Protein AF-A0A7G8BIA7-F1 (afdb_monomer_lite)

Organism: NCBI:txid2763107

Radius of gyration: 15.4 Å; chains: 1; bounding box: 36×43×37 Å

Secondary structure (DSSP, 8-state):
-GGGT--GGG-----SS-S--SSS--SSS-GGGG-HHHHHHHHHHHHHHHHHH--SEEEEESHHHHHHHHHHHS-TT-GGGS---HHHHHHHS-SEEE--EEETTEEE--EEEEE--GGGHHHHHHHS--EETTEEHHHHHHHHHHHHHHH--

Foldseek 3Di:
DVVLVDDPVLDDDDDLADDDAPDPDPDDDGPCVVPPVRNVVSLVVVVVVCLVSVAQEDEAADLVSQLSCCVQFHDPPDPSVDDDALLCVQVVDDQKDWTWDDDPPDIGTHIYHYDHHPVCLVVSCVPGWHDDPNDIRPVRVSVRVNVSVVVSD

Structure (mmCIF, N/CA/C/O backbone):
data_AF-A0A7G8BIA7-F1
#
_entry.id   AF-A0A7G8BIA7-F1
#
loop_
_atom_site.group_PDB
_atom_site.id
_atom_site.type_symbol
_atom_site.label_atom_id
_atom_site.label_alt_id
_atom_site.label_comp_id
_atom_site.label_asym_id
_atom_site.label_entity_id
_atom_site.label_seq_id
_atom_site.pdbx_PDB_ins_code
_atom_site.Cartn_x
_atom_site.Cartn_y
_atom_site.Cartn_z
_atom_site.occupancy
_atom_site.B_iso_or_equiv
_atom_site.auth_seq_id
_atom_site.auth_comp_id
_atom_site.auth_asym_id
_atom_site.auth_atom_id
_atom_site.pdbx_PDB_model_num
ATOM 1 N N . MET A 1 1 ? 3.712 3.266 10.806 1.00 76.69 1 MET A N 1
ATOM 2 C CA . MET A 1 1 ? 3.970 1.937 11.407 1.00 76.69 1 MET A CA 1
ATOM 3 C C . MET A 1 1 ? 4.061 1.991 12.930 1.00 76.69 1 MET A C 1
ATOM 5 O O . MET A 1 1 ? 3.041 1.721 13.541 1.00 76.69 1 MET A O 1
ATOM 9 N N . ARG A 1 2 ? 5.168 2.433 13.563 1.00 81.94 2 ARG A N 1
ATOM 10 C CA . ARG A 1 2 ? 5.296 2.457 15.047 1.00 81.94 2 ARG A CA 1
ATOM 11 C C . ARG A 1 2 ? 4.143 3.154 15.783 1.00 81.94 2 ARG A C 1
ATOM 13 O O . ARG A 1 2 ? 3.566 2.576 16.690 1.00 81.94 2 ARG A O 1
ATOM 20 N N . LYS A 1 3 ? 3.765 4.361 15.348 1.00 84.06 3 LYS A N 1
ATOM 21 C CA . LYS A 1 3 ? 2.636 5.117 15.932 1.00 84.06 3 LYS A CA 1
ATOM 22 C C . LYS A 1 3 ? 1.274 4.416 15.792 1.00 84.06 3 LYS A C 1
ATOM 24 O O . LYS A 1 3 ? 0.372 4.714 16.554 1.00 84.06 3 LYS A O 1
ATOM 29 N N . ALA A 1 4 ? 1.142 3.495 14.837 1.00 81.94 4 ALA A N 1
ATOM 30 C CA . ALA A 1 4 ? -0.058 2.684 14.622 1.00 81.94 4 ALA A CA 1
ATOM 31 C C . ALA A 1 4 ? 0.049 1.286 15.273 1.00 81.94 4 ALA A C 1
ATOM 33 O O . ALA A 1 4 ? -0.796 0.430 15.028 1.00 81.94 4 ALA A O 1
ATOM 34 N N . GLY A 1 5 ? 1.105 1.028 16.058 1.00 83.62 5 GLY A N 1
ATOM 35 C CA . GLY A 1 5 ? 1.329 -0.256 16.729 1.00 83.62 5 GLY A CA 1
ATOM 36 C C . GLY A 1 5 ? 1.811 -1.393 15.820 1.00 83.62 5 GLY A C 1
ATOM 37 O O . GLY A 1 5 ? 1.829 -2.538 16.256 1.00 83.62 5 GLY A O 1
ATOM 38 N N . LEU A 1 6 ? 2.208 -1.110 14.572 1.00 88.00 6 LEU A N 1
ATOM 39 C CA . LEU A 1 6 ? 2.681 -2.148 13.648 1.00 88.00 6 LEU A CA 1
ATOM 40 C C . LEU A 1 6 ? 4.167 -2.477 13.907 1.00 88.00 6 LEU A C 1
ATOM 42 O O . LEU A 1 6 ? 4.991 -1.547 13.917 1.00 88.00 6 LEU A O 1
ATOM 46 N N . PRO A 1 7 ? 4.533 -3.766 14.070 1.00 87.94 7 PRO A N 1
ATOM 47 C CA . PRO A 1 7 ? 5.903 -4.192 14.342 1.00 87.94 7 PRO A CA 1
ATOM 48 C C . PRO A 1 7 ? 6.785 -4.024 13.099 1.00 87.94 7 PRO A C 1
ATOM 50 O O . PRO A 1 7 ? 6.677 -4.763 12.122 1.00 87.94 7 PRO A O 1
ATOM 53 N N . GLY A 1 8 ? 7.681 -3.034 13.130 1.00 85.31 8 GLY A N 1
ATOM 54 C CA . GLY A 1 8 ? 8.522 -2.686 11.977 1.00 85.31 8 GLY A CA 1
ATOM 55 C C . GLY A 1 8 ? 9.468 -3.803 11.521 1.00 85.31 8 GLY A C 1
ATOM 56 O O . GLY A 1 8 ? 9.778 -3.875 10.340 1.00 85.31 8 GLY A O 1
ATOM 57 N N . ASN A 1 9 ? 9.877 -4.697 12.424 1.00 90.62 9 ASN A N 1
ATOM 58 C CA . ASN A 1 9 ? 10.705 -5.871 12.117 1.00 90.62 9 ASN A CA 1
ATOM 59 C C . ASN A 1 9 ? 9.940 -6.999 11.402 1.00 90.62 9 ASN A C 1
ATOM 61 O O . ASN A 1 9 ? 10.560 -7.952 10.949 1.00 90.62 9 ASN A O 1
ATOM 65 N N . ARG A 1 10 ? 8.609 -6.900 11.297 1.00 90.81 10 ARG A N 1
ATOM 66 C CA . ARG A 1 10 ? 7.762 -7.801 10.499 1.00 90.81 10 ARG A CA 1
ATOM 67 C C . ARG A 1 10 ? 7.286 -7.141 9.201 1.00 90.81 10 ARG A C 1
ATOM 69 O O . ARG A 1 10 ? 6.312 -7.588 8.607 1.00 90.81 10 ARG A O 1
ATOM 76 N N . CYS A 1 11 ? 7.924 -6.043 8.798 1.00 93.00 11 CYS A N 1
ATOM 77 C CA . CYS A 1 11 ? 7.582 -5.300 7.593 1.00 93.00 11 CYS A CA 1
ATOM 78 C C . CYS A 1 11 ? 8.726 -5.387 6.580 1.00 93.00 11 CYS A C 1
ATOM 80 O O . CYS A 1 11 ? 9.885 -5.169 6.927 1.00 93.00 11 CYS A O 1
ATOM 82 N N . PHE A 1 12 ? 8.378 -5.614 5.317 1.00 94.69 12 PHE A N 1
ATOM 83 C CA . PHE A 1 12 ? 9.266 -5.403 4.180 1.00 94.69 12 PHE A CA 1
ATOM 84 C C . PHE A 1 12 ? 8.925 -4.061 3.522 1.00 94.69 12 PHE A C 1
ATOM 86 O O . PHE A 1 12 ? 7.753 -3.756 3.299 1.00 94.69 12 PHE A O 1
ATOM 93 N N . PHE A 1 13 ? 9.939 -3.244 3.234 1.00 93.94 13 PHE A N 1
ATOM 94 C CA . PHE A 1 13 ? 9.761 -1.923 2.633 1.00 93.94 13 PHE A CA 1
ATOM 95 C C . PHE A 1 13 ? 10.360 -1.905 1.232 1.00 93.94 13 PHE A C 1
ATOM 97 O O . PHE A 1 13 ? 11.529 -2.232 1.042 1.00 93.94 13 PHE A O 1
ATOM 104 N N . THR A 1 14 ? 9.567 -1.477 0.256 1.00 94.00 14 THR A N 1
ATOM 105 C CA . THR A 1 14 ? 10.019 -1.306 -1.124 1.00 94.00 14 THR A CA 1
ATOM 106 C C . THR A 1 14 ? 9.289 -0.149 -1.804 1.00 94.00 14 THR A C 1
ATOM 108 O O . THR A 1 14 ? 8.414 0.475 -1.203 1.00 94.00 14 THR A O 1
ATOM 111 N N . ASN A 1 15 ? 9.664 0.158 -3.044 1.00 90.62 15 ASN A N 1
ATOM 112 C CA . ASN A 1 15 ? 9.072 1.222 -3.848 1.00 90.62 15 ASN A CA 1
ATOM 113 C C . ASN A 1 15 ? 8.492 0.646 -5.141 1.00 90.62 15 ASN A C 1
ATOM 115 O O . ASN A 1 15 ? 9.059 -0.273 -5.716 1.00 90.62 15 ASN A O 1
ATOM 119 N N . ALA A 1 16 ? 7.404 1.247 -5.630 1.00 87.88 16 ALA A N 1
ATOM 120 C CA . ALA A 1 16 ? 6.790 0.876 -6.908 1.00 87.88 16 ALA A CA 1
ATOM 121 C C . ALA A 1 16 ? 7.724 1.094 -8.113 1.00 87.88 16 ALA A C 1
ATOM 123 O O . ALA A 1 16 ? 7.607 0.406 -9.118 1.00 87.88 16 ALA A O 1
ATOM 124 N N . PHE A 1 17 ? 8.652 2.048 -8.007 1.00 87.06 17 PHE A N 1
ATOM 125 C CA . PHE A 1 17 ? 9.676 2.315 -9.011 1.00 87.06 17 PHE A CA 1
ATOM 126 C C . PHE A 1 17 ? 11.051 2.169 -8.376 1.00 87.06 17 PHE A C 1
ATOM 128 O O . PHE A 1 17 ? 11.334 2.811 -7.362 1.00 87.06 17 PHE A O 1
ATOM 135 N N . LEU A 1 18 ? 11.905 1.354 -8.988 1.00 82.00 18 LEU A N 1
ATOM 136 C CA . LEU A 1 18 ? 13.254 1.094 -8.504 1.00 82.00 18 LEU A CA 1
ATOM 137 C C . LEU A 1 18 ? 14.255 1.711 -9.470 1.00 82.00 18 LEU A C 1
ATOM 139 O O . LEU A 1 18 ? 14.523 1.191 -10.546 1.00 82.00 18 LEU A O 1
ATOM 143 N N . GLY A 1 19 ? 14.761 2.878 -9.088 1.00 74.88 19 GLY A N 1
ATOM 144 C CA . GLY A 1 19 ? 15.729 3.637 -9.865 1.00 74.88 19 GLY A CA 1
ATOM 145 C C . GLY A 1 19 ? 16.080 4.938 -9.157 1.00 74.88 19 GLY A C 1
ATOM 146 O O . GLY A 1 19 ? 15.236 5.549 -8.496 1.00 74.88 19 GLY A O 1
ATOM 147 N N . LEU A 1 20 ? 17.339 5.357 -9.274 1.00 64.56 20 LEU A N 1
ATOM 148 C CA . LEU A 1 20 ? 17.772 6.652 -8.766 1.00 64.56 20 LEU A CA 1
ATOM 149 C C . LEU A 1 20 ? 17.266 7.749 -9.698 1.00 64.56 20 LEU A C 1
ATOM 151 O O . LEU A 1 20 ? 17.340 7.643 -10.922 1.00 64.56 20 LEU A O 1
ATOM 155 N N . ARG A 1 21 ? 16.749 8.828 -9.112 1.00 67.69 21 ARG A N 1
ATOM 156 C CA . ARG A 1 21 ? 16.411 10.021 -9.886 1.00 67.69 21 ARG A CA 1
ATOM 157 C C . ARG A 1 21 ? 17.718 10.676 -10.307 1.00 67.69 21 ARG A C 1
ATOM 159 O O . ARG A 1 21 ? 18.588 10.907 -9.476 1.00 67.69 21 ARG A O 1
ATOM 166 N N . THR A 1 22 ? 17.825 11.020 -11.582 1.00 65.81 22 THR A N 1
ATOM 167 C CA . THR A 1 22 ? 18.936 11.831 -12.102 1.00 65.81 22 THR A CA 1
ATOM 168 C C . THR A 1 22 ? 18.807 13.309 -11.713 1.00 65.81 22 THR A C 1
ATOM 170 O O . THR A 1 22 ? 19.746 14.078 -11.877 1.00 65.81 22 THR A O 1
ATOM 173 N N . ALA A 1 23 ? 17.649 13.715 -11.179 1.00 64.69 23 ALA A N 1
ATOM 174 C CA . ALA A 1 23 ? 17.359 15.075 -10.737 1.00 64.69 23 ALA A CA 1
ATOM 175 C C . ALA A 1 23 ? 17.563 15.262 -9.221 1.00 64.69 23 ALA A C 1
ATOM 177 O O . ALA A 1 23 ? 17.370 14.342 -8.430 1.00 64.69 23 ALA A O 1
ATOM 178 N N . THR A 1 24 ? 17.853 16.499 -8.809 1.00 59.53 24 THR A N 1
ATOM 179 C CA . THR A 1 24 ? 18.132 16.892 -7.413 1.00 59.53 24 THR A CA 1
ATOM 180 C C . THR A 1 24 ? 16.917 16.849 -6.475 1.00 59.53 24 THR A C 1
ATOM 182 O O . THR A 1 24 ? 17.083 16.797 -5.257 1.00 59.53 24 THR A O 1
ATOM 185 N N . LYS A 1 25 ? 15.681 16.854 -7.000 1.00 61.00 25 LYS A N 1
ATOM 186 C CA . LYS A 1 25 ? 14.451 16.738 -6.193 1.00 61.00 25 LYS A CA 1
ATOM 187 C C . LYS A 1 25 ? 14.100 15.272 -5.921 1.00 61.00 25 LYS A C 1
ATOM 189 O O . LYS A 1 25 ? 13.851 14.501 -6.844 1.00 61.00 25 LYS A O 1
ATOM 194 N N . THR A 1 26 ? 13.981 14.914 -4.643 1.00 62.16 26 THR A N 1
ATOM 195 C CA . THR A 1 26 ? 13.676 13.546 -4.182 1.00 62.16 26 THR A CA 1
ATOM 196 C C . THR A 1 26 ? 12.177 13.240 -4.071 1.00 62.16 26 THR A C 1
ATOM 198 O O . THR A 1 26 ? 11.805 12.073 -4.011 1.00 62.16 26 THR A O 1
ATOM 201 N N . THR A 1 27 ? 11.292 14.242 -4.145 1.00 61.94 27 THR A N 1
ATOM 202 C CA . THR A 1 27 ? 9.824 14.095 -4.021 1.00 61.94 27 THR A CA 1
ATOM 203 C C . THR A 1 27 ? 9.072 14.377 -5.336 1.00 61.94 27 THR A C 1
ATOM 205 O O . THR A 1 27 ? 9.618 14.992 -6.253 1.00 61.94 27 THR A O 1
ATOM 208 N N . GLY A 1 28 ? 7.842 13.870 -5.491 1.00 65.06 28 GLY A N 1
ATOM 209 C CA . GLY A 1 28 ? 7.000 14.040 -6.696 1.00 65.06 28 GLY A CA 1
ATOM 210 C C . GLY A 1 28 ? 7.004 12.839 -7.655 1.00 65.06 28 GLY A C 1
ATOM 211 O O . GLY A 1 28 ? 7.675 11.847 -7.384 1.00 65.06 28 GLY A O 1
ATOM 212 N N . VAL A 1 29 ? 6.263 12.935 -8.769 1.00 64.81 29 VAL A N 1
ATOM 213 C CA . VAL A 1 29 ? 6.101 11.850 -9.765 1.00 64.81 29 VAL A CA 1
ATOM 214 C C . VAL A 1 29 ? 7.466 11.360 -10.262 1.00 64.81 29 VAL A C 1
ATOM 216 O O . VAL A 1 29 ? 8.324 12.167 -10.639 1.00 64.81 29 VAL A O 1
ATOM 219 N N . SER A 1 30 ? 7.679 10.041 -10.242 1.00 65.00 30 SER A N 1
ATOM 220 C CA . SER A 1 30 ? 8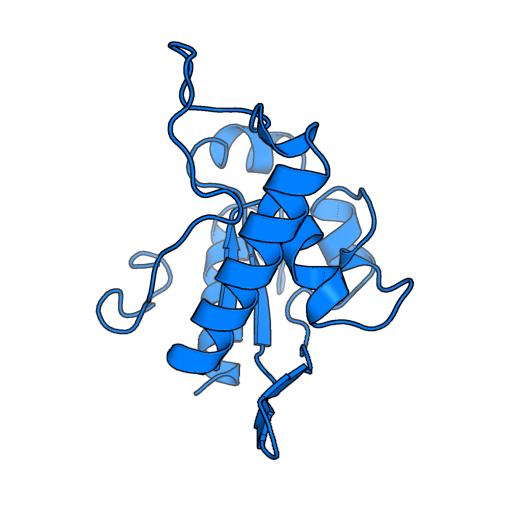.928 9.437 -10.717 1.00 65.00 30 SER A CA 1
ATOM 221 C C . SER A 1 30 ? 9.117 9.713 -12.216 1.00 65.00 30 SER A C 1
ATOM 223 O O . SER A 1 30 ? 8.168 9.515 -12.974 1.00 65.00 30 SER A O 1
ATOM 225 N N . PRO A 1 31 ? 10.314 10.122 -12.688 1.00 65.94 31 PRO A N 1
ATOM 226 C CA . PRO A 1 31 ? 10.589 10.262 -14.121 1.00 65.94 31 PRO A CA 1
ATOM 227 C C . PRO A 1 31 ? 10.289 8.975 -14.900 1.00 65.94 31 PRO A C 1
ATOM 229 O O . PRO A 1 31 ? 9.707 9.027 -15.980 1.00 65.94 31 PRO A O 1
ATOM 232 N N . GLY A 1 32 ? 10.574 7.819 -14.290 1.00 65.19 32 GLY A N 1
ATOM 233 C CA . GLY A 1 32 ? 10.285 6.506 -14.862 1.00 65.19 32 GLY A CA 1
ATOM 234 C C . GLY A 1 32 ? 8.792 6.190 -15.012 1.00 65.19 32 GLY A C 1
ATOM 235 O O . GLY A 1 32 ? 8.441 5.268 -15.733 1.00 65.19 32 GLY A O 1
ATOM 236 N N . ALA A 1 33 ? 7.882 6.965 -14.410 1.00 67.31 33 ALA A N 1
ATOM 237 C CA . ALA A 1 33 ? 6.441 6.770 -14.590 1.00 67.31 33 ALA A CA 1
ATOM 238 C C . ALA A 1 33 ? 5.952 7.092 -16.018 1.00 67.31 33 ALA A C 1
ATOM 240 O O . ALA A 1 33 ? 4.815 6.761 -16.361 1.00 67.31 33 ALA A O 1
ATOM 241 N N . LYS A 1 34 ? 6.782 7.737 -16.850 1.00 73.31 34 LYS A N 1
ATOM 242 C CA . LYS A 1 34 ? 6.473 8.038 -18.257 1.00 73.31 34 LYS A CA 1
ATOM 243 C C . LYS A 1 34 ? 7.003 6.982 -19.232 1.00 73.31 34 LYS A C 1
ATOM 245 O O . LYS A 1 34 ? 6.449 6.848 -20.315 1.00 73.31 34 LYS A O 1
ATOM 250 N N . GLU A 1 35 ? 8.001 6.206 -18.820 1.00 82.00 35 GLU A N 1
ATOM 251 C CA . GLU A 1 35 ? 8.671 5.209 -19.657 1.00 82.00 35 GLU A CA 1
ATOM 252 C C . GLU A 1 35 ? 7.981 3.848 -19.526 1.00 82.00 35 GLU A C 1
ATOM 254 O O . GLU A 1 35 ? 8.061 3.196 -18.483 1.00 82.00 35 GLU A O 1
ATOM 259 N N . LEU A 1 36 ? 7.262 3.417 -20.566 1.00 83.81 36 LEU A N 1
ATOM 260 C CA . LEU A 1 36 ? 6.427 2.209 -20.508 1.00 83.81 36 LEU A CA 1
ATOM 261 C C . LEU A 1 36 ? 7.235 0.948 -20.179 1.00 83.81 36 LEU A C 1
ATOM 263 O O . LEU A 1 36 ? 6.818 0.179 -19.313 1.00 83.81 36 LEU A O 1
ATOM 267 N N . GLU A 1 37 ? 8.402 0.779 -20.801 1.00 86.62 37 GLU A N 1
ATOM 268 C CA . GLU A 1 37 ? 9.291 -0.365 -20.564 1.00 86.62 37 GLU A CA 1
ATOM 269 C C . GLU A 1 37 ? 9.813 -0.387 -19.125 1.00 86.62 37 GLU A C 1
ATOM 271 O O . GLU A 1 37 ? 9.739 -1.408 -18.443 1.00 86.62 37 GLU A O 1
ATOM 276 N N . PHE A 1 38 ? 10.250 0.762 -18.602 1.00 87.19 38 PHE A N 1
ATOM 277 C CA . PHE A 1 38 ? 10.710 0.863 -17.217 1.00 87.19 38 PHE A CA 1
ATOM 278 C C . PHE A 1 38 ? 9.603 0.524 -16.214 1.00 87.19 38 PHE A C 1
ATOM 280 O O . PHE A 1 38 ? 9.839 -0.169 -15.222 1.00 87.19 38 PHE A O 1
ATOM 287 N N . ARG A 1 39 ? 8.371 0.981 -16.471 1.00 86.94 39 ARG A N 1
ATOM 288 C CA . ARG A 1 39 ? 7.216 0.628 -15.636 1.00 86.94 39 ARG A CA 1
ATOM 289 C C . ARG A 1 39 ? 6.923 -0.863 -15.687 1.00 86.94 39 ARG A C 1
ATOM 291 O O . ARG A 1 39 ? 6.585 -1.413 -14.644 1.00 86.94 39 ARG A O 1
ATOM 298 N N . ALA A 1 40 ? 7.005 -1.486 -16.863 1.00 87.38 40 ALA A N 1
ATOM 299 C CA . ALA A 1 40 ? 6.792 -2.920 -17.021 1.00 87.38 40 ALA A CA 1
ATOM 300 C C . ALA A 1 40 ? 7.826 -3.710 -16.208 1.00 87.38 40 ALA A C 1
ATOM 302 O O . ALA A 1 40 ? 7.432 -4.483 -15.339 1.00 87.38 40 ALA A O 1
ATOM 303 N N . MET A 1 41 ? 9.116 -3.384 -16.347 1.00 90.50 41 MET A N 1
ATOM 304 C CA . MET A 1 41 ? 10.187 -3.992 -15.547 1.00 90.50 41 MET A CA 1
ATOM 305 C C . MET A 1 41 ? 9.968 -3.810 -14.038 1.00 90.50 41 MET A C 1
ATOM 307 O O . MET A 1 41 ? 10.116 -4.750 -13.260 1.00 90.50 41 MET A O 1
ATOM 311 N N . CYS A 1 42 ? 9.564 -2.614 -13.595 1.00 92.19 42 CYS A N 1
ATOM 312 C CA . CYS A 1 42 ? 9.262 -2.380 -12.181 1.00 92.19 42 CYS A CA 1
ATOM 313 C C . CYS A 1 42 ? 8.053 -3.197 -11.693 1.00 92.19 42 CYS A C 1
ATOM 315 O O . CYS A 1 42 ? 8.035 -3.618 -10.538 1.00 92.19 42 CYS A O 1
ATOM 317 N N . ARG A 1 43 ? 7.037 -3.422 -12.540 1.00 89.19 43 ARG A N 1
ATOM 318 C CA . ARG A 1 43 ? 5.876 -4.258 -12.186 1.00 89.19 43 ARG A CA 1
ATOM 319 C C . ARG A 1 43 ? 6.273 -5.719 -12.068 1.00 89.19 43 ARG A C 1
ATOM 321 O O . ARG A 1 43 ? 5.872 -6.354 -11.101 1.00 89.19 43 ARG A O 1
ATOM 328 N N . GLU A 1 44 ? 7.057 -6.226 -13.014 1.00 89.75 44 GLU A N 1
ATOM 329 C CA . GLU A 1 44 ? 7.584 -7.593 -12.981 1.00 89.75 44 GLU A CA 1
ATOM 330 C C . GLU A 1 44 ? 8.426 -7.817 -11.726 1.00 89.75 44 GLU A C 1
ATOM 332 O O . GLU A 1 44 ? 8.223 -8.788 -10.999 1.00 89.75 44 GLU A O 1
ATOM 337 N N . PHE A 1 45 ? 9.300 -6.866 -11.396 1.00 92.44 45 PHE A N 1
ATOM 338 C CA . PHE A 1 45 ? 10.099 -6.964 -10.184 1.00 92.44 45 PHE A CA 1
ATOM 339 C C . PHE A 1 45 ? 9.251 -6.882 -8.908 1.00 92.44 45 PHE A C 1
ATOM 341 O O . PHE A 1 45 ? 9.493 -7.634 -7.967 1.00 92.44 45 PHE A O 1
ATOM 348 N N . LEU A 1 46 ? 8.228 -6.022 -8.864 1.00 92.06 46 LEU A N 1
ATOM 349 C CA . LEU A 1 46 ? 7.297 -5.984 -7.735 1.00 92.06 46 LEU A CA 1
ATOM 350 C C . LEU A 1 46 ? 6.520 -7.301 -7.602 1.00 92.06 46 LEU A C 1
ATOM 352 O O . LEU A 1 46 ? 6.352 -7.788 -6.488 1.00 92.06 46 LEU A O 1
ATOM 356 N N . ALA A 1 47 ? 6.079 -7.898 -8.712 1.00 89.06 47 ALA A N 1
ATOM 357 C CA . ALA A 1 47 ? 5.423 -9.203 -8.705 1.00 89.06 47 ALA A CA 1
ATOM 358 C C . ALA A 1 47 ? 6.352 -10.287 -8.138 1.00 89.06 47 ALA A C 1
ATOM 360 O O . ALA A 1 47 ? 5.943 -11.024 -7.243 1.00 89.06 47 ALA A O 1
ATOM 361 N N . TYR A 1 48 ? 7.622 -10.298 -8.551 1.00 90.88 48 TYR A N 1
ATOM 362 C CA . TYR A 1 48 ? 8.640 -11.181 -7.981 1.00 90.88 48 TYR A CA 1
ATOM 363 C C . TYR A 1 48 ? 8.835 -10.953 -6.471 1.00 90.88 48 TYR A C 1
ATOM 365 O O . TYR A 1 48 ? 8.911 -11.900 -5.690 1.00 90.88 48 TYR A O 1
ATOM 373 N N . GLN A 1 49 ? 8.855 -9.698 -6.010 1.00 93.06 49 GLN A N 1
ATOM 374 C CA . GLN A 1 49 ? 8.925 -9.401 -4.576 1.00 93.06 49 GLN A CA 1
ATOM 375 C C . GLN A 1 49 ? 7.708 -9.939 -3.814 1.00 93.06 49 GLN A C 1
ATOM 377 O O . GLN A 1 49 ? 7.871 -10.470 -2.717 1.00 93.06 49 GLN A O 1
ATOM 382 N N . LEU A 1 50 ? 6.497 -9.818 -4.366 1.00 91.44 50 LEU A N 1
ATOM 383 C CA . LEU A 1 50 ? 5.284 -10.370 -3.756 1.00 91.44 50 LEU A CA 1
ATOM 384 C C . LEU A 1 50 ? 5.326 -11.898 -3.699 1.00 91.44 50 LEU A C 1
ATOM 386 O O . LEU A 1 50 ? 4.917 -12.473 -2.692 1.00 91.44 50 LEU A O 1
ATOM 390 N N . GLU A 1 51 ? 5.851 -12.533 -4.745 1.00 90.94 51 GLU A N 1
ATOM 391 C CA . GLU A 1 51 ? 6.055 -13.978 -4.815 1.00 90.94 51 GLU A CA 1
ATOM 392 C C . GLU A 1 51 ? 6.990 -14.488 -3.720 1.00 90.94 51 GLU A C 1
ATOM 394 O O . GLU A 1 51 ? 6.660 -15.436 -3.008 1.00 90.94 51 GLU A O 1
ATOM 399 N N . VAL A 1 52 ? 8.125 -13.817 -3.533 1.00 92.38 52 VAL A N 1
ATOM 400 C CA . VAL A 1 52 ? 9.116 -14.206 -2.525 1.00 92.38 52 VAL A CA 1
ATOM 401 C C . VAL A 1 52 ? 8.633 -13.892 -1.108 1.00 92.38 52 VAL A C 1
ATOM 403 O O . VAL A 1 52 ? 8.822 -14.696 -0.198 1.00 92.38 52 VAL A O 1
ATOM 406 N N . GLN A 1 53 ? 8.028 -12.720 -0.893 1.00 93.50 53 GLN A N 1
ATOM 407 C CA . GLN A 1 53 ? 7.651 -12.259 0.449 1.00 93.50 53 GLN A CA 1
ATOM 408 C C . GLN A 1 53 ? 6.321 -12.838 0.942 1.00 93.50 53 GLN A C 1
ATOM 410 O O . GLN A 1 53 ? 6.097 -12.864 2.151 1.00 93.50 53 GLN A O 1
ATOM 415 N N . LYS A 1 54 ? 5.429 -13.252 0.030 1.00 93.44 54 LYS A N 1
ATOM 416 C CA . LYS A 1 54 ? 4.079 -13.765 0.324 1.00 93.44 54 LYS A CA 1
ATOM 417 C C . LYS A 1 54 ? 3.339 -12.942 1.400 1.00 93.44 54 LYS A C 1
ATOM 419 O O . LYS A 1 54 ? 2.910 -13.494 2.416 1.00 93.44 54 LYS A O 1
ATOM 424 N N . PRO A 1 55 ? 3.202 -11.610 1.236 1.00 94.44 55 PRO A N 1
ATOM 425 C CA . PRO A 1 55 ? 2.668 -10.757 2.293 1.00 94.44 55 PRO A CA 1
ATOM 426 C C . PRO A 1 55 ? 1.185 -11.042 2.559 1.00 94.44 55 PRO A C 1
ATOM 428 O O . PRO A 1 55 ? 0.407 -11.227 1.628 1.00 94.44 55 PRO A O 1
ATOM 431 N N . THR A 1 56 ? 0.763 -10.986 3.825 1.00 95.50 56 THR A N 1
ATOM 432 C CA . THR A 1 56 ? -0.668 -11.008 4.193 1.00 95.50 56 THR A CA 1
ATOM 433 C C . THR A 1 56 ? -1.303 -9.615 4.166 1.00 95.50 56 THR A C 1
ATOM 435 O O . THR A 1 56 ? -2.521 -9.491 4.032 1.00 95.50 56 THR A O 1
ATOM 438 N N . LEU A 1 57 ? -0.483 -8.560 4.250 1.00 96.38 57 LEU A N 1
ATOM 439 C CA . LEU A 1 57 ? -0.891 -7.158 4.205 1.00 96.38 57 LEU A CA 1
ATOM 440 C C . LEU A 1 57 ? 0.060 -6.338 3.329 1.00 96.38 57 LEU A C 1
ATOM 442 O O . LEU A 1 57 ? 1.275 -6.356 3.523 1.00 96.38 57 LEU A O 1
ATOM 446 N N . ILE A 1 58 ? -0.510 -5.543 2.429 1.00 96.69 58 ILE A N 1
ATOM 447 C CA . ILE A 1 58 ? 0.190 -4.585 1.578 1.00 96.69 58 ILE A CA 1
ATOM 448 C C . ILE A 1 58 ? -0.264 -3.173 1.950 1.00 96.69 58 ILE A C 1
ATOM 450 O O . ILE A 1 58 ? -1.444 -2.830 1.859 1.00 96.69 58 ILE A O 1
ATOM 454 N N . VAL A 1 59 ? 0.692 -2.326 2.333 1.00 96.19 59 VAL A N 1
ATOM 455 C CA . VAL A 1 59 ? 0.440 -0.921 2.679 1.00 96.19 59 VAL A CA 1
ATOM 456 C C . VAL A 1 59 ? 0.971 -0.012 1.575 1.00 96.19 59 VAL A C 1
ATOM 458 O O . VAL A 1 59 ? 2.179 0.136 1.402 1.00 96.19 59 VAL A O 1
ATOM 461 N N . CYS A 1 60 ? 0.067 0.635 0.845 1.00 95.81 60 CYS A N 1
ATOM 462 C CA . CYS A 1 60 ? 0.401 1.613 -0.185 1.00 95.81 60 CYS A CA 1
ATOM 463 C C . CYS A 1 60 ? 0.588 3.003 0.436 1.00 95.81 60 CYS A C 1
ATOM 465 O O . CYS A 1 60 ? -0.328 3.552 1.051 1.00 95.81 60 CYS A O 1
ATOM 467 N N . LEU A 1 61 ? 1.769 3.595 0.251 1.00 94.00 61 LEU A N 1
ATOM 468 C CA . LEU A 1 61 ? 2.069 4.954 0.702 1.00 94.00 61 LEU A CA 1
ATOM 469 C C . LEU A 1 61 ? 1.741 5.959 -0.414 1.00 94.00 61 LEU A C 1
ATOM 471 O O . LEU A 1 61 ? 2.589 6.307 -1.231 1.00 94.00 61 LEU A O 1
ATOM 475 N N . GLY A 1 62 ? 0.501 6.435 -0.447 1.00 92.25 62 GLY A N 1
ATOM 476 C CA . GLY A 1 62 ? -0.012 7.393 -1.424 1.00 92.25 62 GLY A CA 1
ATOM 477 C C . GLY A 1 62 ? -0.690 6.754 -2.640 1.00 92.25 62 GLY A C 1
ATOM 478 O O . GLY A 1 62 ? -0.730 5.535 -2.811 1.00 92.25 62 GLY A O 1
ATOM 479 N N . HIS A 1 63 ? -1.221 7.610 -3.518 1.00 90.88 63 HIS A N 1
ATOM 480 C CA . HIS A 1 63 ? -1.976 7.180 -4.699 1.00 90.88 63 HIS A CA 1
ATOM 481 C C . HIS A 1 63 ? -1.128 6.451 -5.743 1.00 90.88 63 HIS A C 1
ATOM 483 O O . HIS A 1 63 ? -1.648 5.570 -6.420 1.00 90.88 63 HIS A O 1
ATOM 489 N N . GLU A 1 64 ? 0.144 6.820 -5.894 1.00 90.12 64 GLU A N 1
ATOM 490 C CA . GLU A 1 64 ? 1.052 6.263 -6.905 1.00 9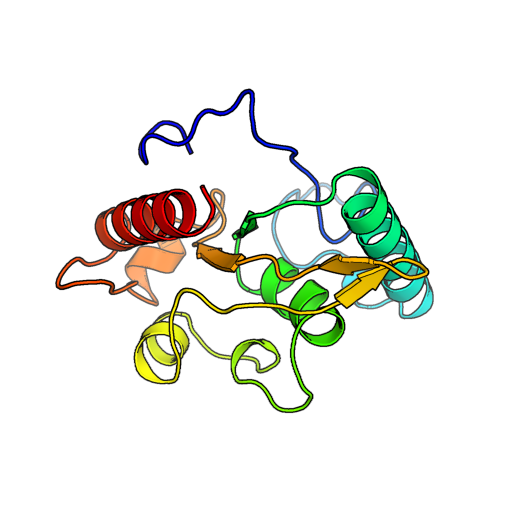0.12 64 GLU A CA 1
ATOM 491 C C . GLU A 1 64 ? 1.274 4.750 -6.703 1.00 90.12 64 GLU A C 1
ATOM 493 O O . GLU A 1 64 ? 0.847 3.990 -7.574 1.00 90.12 64 GLU A O 1
ATOM 498 N N . PRO A 1 65 ? 1.801 4.264 -5.554 1.00 92.62 65 PRO A N 1
ATOM 499 C CA . PRO A 1 65 ? 1.919 2.825 -5.305 1.00 92.62 65 PRO A CA 1
ATOM 500 C C . PRO A 1 65 ? 0.581 2.085 -5.371 1.00 92.62 65 PRO A C 1
ATOM 502 O O . PRO A 1 65 ? 0.514 0.999 -5.938 1.00 92.62 65 PRO A O 1
ATOM 505 N N . ARG A 1 66 ? -0.499 2.697 -4.860 1.00 94.12 66 ARG A N 1
ATOM 506 C CA . ARG A 1 66 ? -1.854 2.130 -4.921 1.00 94.12 66 ARG A CA 1
ATOM 507 C C . ARG A 1 66 ? -2.279 1.859 -6.366 1.00 94.12 66 ARG A C 1
ATOM 509 O O . ARG A 1 66 ? -2.666 0.742 -6.684 1.00 94.12 66 ARG A O 1
ATOM 516 N N . LYS A 1 67 ? -2.183 2.865 -7.244 1.00 91.81 67 LYS A N 1
ATOM 517 C CA . LYS A 1 67 ? -2.536 2.747 -8.671 1.00 91.81 67 LYS A CA 1
ATOM 518 C C . LYS A 1 67 ? -1.599 1.799 -9.419 1.00 91.81 67 LYS A C 1
ATOM 520 O O . LYS A 1 67 ? -2.005 1.193 -10.405 1.00 91.81 67 LYS A O 1
ATOM 525 N N . PHE A 1 68 ? -0.351 1.690 -8.971 1.00 91.50 68 PHE A N 1
ATOM 526 C CA . PHE A 1 68 ? 0.639 0.822 -9.590 1.00 91.50 68 PHE A CA 1
ATOM 527 C C . PHE A 1 68 ? 0.331 -0.661 -9.366 1.00 91.50 68 PHE A C 1
ATOM 529 O O . PHE A 1 68 ? 0.345 -1.430 -10.325 1.00 91.50 68 PHE A O 1
ATOM 536 N N . ILE A 1 69 ? 0.013 -1.040 -8.124 1.00 92.06 69 ILE A N 1
ATOM 537 C CA . ILE A 1 69 ? -0.182 -2.441 -7.730 1.00 92.06 69 ILE A CA 1
ATOM 538 C C . ILE A 1 69 ? -1.633 -2.924 -7.875 1.00 92.06 69 ILE A C 1
ATOM 540 O O . ILE A 1 69 ? -1.863 -4.107 -8.102 1.00 92.06 69 ILE A O 1
ATOM 544 N N . ALA A 1 70 ? -2.624 -2.028 -7.780 1.00 93.06 70 ALA A N 1
ATOM 545 C CA . ALA A 1 70 ? -4.040 -2.399 -7.850 1.00 93.06 70 ALA A CA 1
ATOM 546 C C . ALA A 1 70 ? -4.414 -3.221 -9.102 1.00 93.06 70 ALA A C 1
ATOM 548 O O . ALA A 1 70 ? -5.093 -4.224 -8.925 1.00 93.06 70 ALA A O 1
ATOM 549 N N . PRO A 1 71 ? -3.958 -2.895 -10.330 1.00 90.12 71 PRO A N 1
ATOM 550 C CA . PRO A 1 71 ? -4.285 -3.689 -11.520 1.00 90.12 71 PRO A CA 1
ATOM 551 C C . PRO A 1 71 ? -3.738 -5.122 -11.502 1.00 90.12 71 PRO A C 1
ATOM 553 O O . PRO A 1 71 ? -4.215 -5.957 -12.257 1.00 90.12 71 PRO A O 1
ATOM 556 N N . THR A 1 72 ? -2.724 -5.401 -10.680 1.00 88.50 72 THR A N 1
ATOM 557 C CA . THR A 1 72 ? -2.149 -6.745 -10.530 1.00 88.50 72 THR A CA 1
ATOM 558 C C . THR A 1 72 ? -2.949 -7.596 -9.547 1.00 88.50 72 THR A C 1
ATOM 560 O O . THR A 1 72 ? -2.930 -8.816 -9.646 1.00 88.50 72 THR A O 1
ATOM 563 N N . LEU A 1 73 ? -3.623 -6.963 -8.583 1.00 92.25 73 LEU A N 1
ATOM 564 C CA . LEU A 1 73 ? -4.230 -7.644 -7.436 1.00 92.25 73 LEU A CA 1
ATOM 565 C C . LEU A 1 73 ? -5.756 -7.550 -7.395 1.00 92.25 73 LEU A C 1
ATOM 567 O O . LEU A 1 73 ? -6.381 -8.214 -6.575 1.00 92.25 73 LEU A O 1
ATOM 571 N N . LEU A 1 74 ? -6.362 -6.682 -8.201 1.00 93.06 74 LEU A N 1
ATOM 572 C CA . LEU A 1 74 ? -7.789 -6.381 -8.168 1.00 93.06 74 LEU A CA 1
ATOM 573 C C . LEU A 1 74 ? -8.380 -6.499 -9.568 1.00 93.06 74 LEU A C 1
ATOM 575 O O . LEU A 1 74 ? -7.704 -6.257 -10.566 1.00 93.06 74 LEU A O 1
ATOM 579 N N . ASN A 1 75 ? -9.675 -6.809 -9.617 1.00 89.31 75 ASN A N 1
ATOM 580 C CA . ASN A 1 75 ? -10.420 -6.896 -10.866 1.00 89.31 75 ASN A CA 1
ATOM 581 C C . ASN A 1 75 ? -10.370 -5.579 -11.651 1.00 89.31 75 ASN A C 1
ATOM 583 O O . ASN A 1 75 ? -10.308 -4.477 -11.087 1.00 89.31 75 ASN A O 1
ATOM 587 N N . GLU A 1 76 ? -10.468 -5.701 -12.972 1.00 88.00 76 GLU A N 1
ATOM 588 C CA . GLU A 1 76 ? -10.571 -4.555 -13.863 1.00 88.00 76 GLU A CA 1
ATOM 589 C C . GLU A 1 76 ? -11.744 -3.639 -13.460 1.00 88.00 76 GLU A C 1
ATOM 591 O O . GLU A 1 76 ? -12.794 -4.083 -12.996 1.00 88.00 76 GLU A O 1
ATOM 596 N N . GLY A 1 77 ? -11.546 -2.323 -13.575 1.00 86.69 77 GLY A N 1
ATOM 597 C CA . GLY A 1 77 ? -12.564 -1.324 -13.229 1.00 86.69 77 GLY A CA 1
ATOM 598 C C . GLY A 1 77 ? -12.745 -1.040 -11.730 1.00 86.69 77 GLY A C 1
ATOM 599 O O . GLY A 1 77 ? -13.503 -0.119 -11.389 1.00 86.69 77 GLY A O 1
ATOM 600 N N . HIS A 1 78 ? -12.035 -1.752 -10.843 1.00 93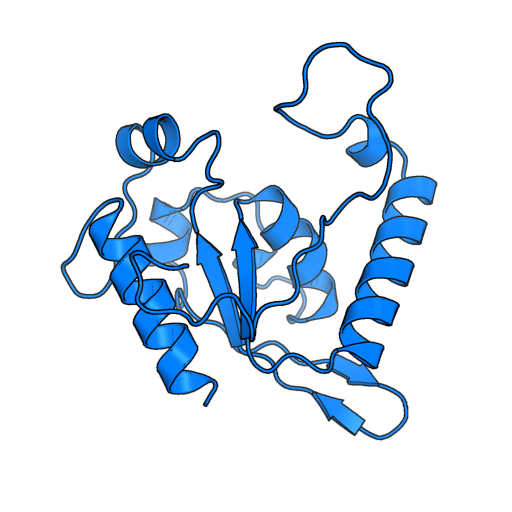.25 78 HIS A N 1
ATOM 601 C CA . HIS A 1 78 ? -12.088 -1.516 -9.399 1.00 93.25 78 HIS A CA 1
ATOM 602 C C . HIS A 1 78 ? -11.733 -0.063 -9.036 1.00 93.25 78 HIS A C 1
ATOM 604 O O . HIS A 1 78 ? -10.838 0.547 -9.613 1.00 93.25 78 HIS A O 1
ATOM 610 N N . VAL A 1 79 ? -12.397 0.507 -8.027 1.00 92.62 79 VAL A N 1
ATOM 611 C CA . VAL A 1 79 ? -12.261 1.926 -7.629 1.00 92.62 79 VAL A CA 1
ATOM 612 C C . VAL A 1 79 ? -10.802 2.329 -7.334 1.00 92.62 79 VAL A C 1
ATOM 614 O O . VAL A 1 79 ? -10.387 3.459 -7.590 1.00 92.62 79 VAL A O 1
ATOM 617 N N . TRP A 1 80 ? -9.986 1.384 -6.864 1.00 93.44 80 TRP A N 1
ATOM 618 C CA . TRP A 1 80 ? -8.569 1.599 -6.552 1.00 93.44 80 TRP A CA 1
ATOM 619 C C . TRP A 1 80 ? -7.659 1.827 -7.765 1.00 93.44 80 TRP A C 1
ATOM 621 O O . TRP A 1 80 ? -6.582 2.404 -7.604 1.00 93.44 80 TRP A O 1
ATOM 631 N N . THR A 1 81 ? -8.078 1.417 -8.964 1.00 90.62 81 THR A N 1
ATOM 632 C CA . THR A 1 81 ? -7.320 1.655 -10.203 1.00 90.62 81 THR A CA 1
ATOM 633 C C . THR A 1 81 ? -7.561 3.059 -10.766 1.00 90.62 81 THR A C 1
ATOM 635 O O . THR A 1 81 ? -6.780 3.540 -11.585 1.00 90.62 81 THR A O 1
ATOM 638 N N . ARG A 1 82 ? -8.609 3.748 -10.296 1.00 91.50 82 ARG A N 1
ATOM 639 C CA . ARG A 1 82 ? -9.033 5.069 -10.778 1.00 91.50 82 ARG A CA 1
ATOM 640 C C . ARG A 1 82 ? -8.235 6.197 -10.135 1.00 91.50 82 ARG A C 1
ATOM 642 O O . ARG A 1 82 ? -7.743 6.077 -9.008 1.00 91.50 82 ARG A O 1
ATOM 649 N N . ASP A 1 83 ? -8.159 7.327 -10.827 1.00 90.81 83 ASP A N 1
ATOM 650 C CA . ASP A 1 83 ? -7.587 8.552 -10.275 1.00 90.81 83 ASP A CA 1
ATOM 651 C C . ASP A 1 83 ? -8.631 9.290 -9.429 1.00 90.81 83 ASP A C 1
ATOM 653 O O . ASP A 1 83 ? -9.490 10.000 -9.943 1.00 90.81 83 ASP A O 1
ATOM 657 N N . ILE A 1 84 ? -8.609 9.038 -8.120 1.00 91.31 84 ILE A N 1
ATOM 658 C CA . ILE A 1 84 ? -9.572 9.579 -7.155 1.00 91.31 84 ILE A CA 1
ATOM 659 C C . ILE A 1 84 ? -8.855 10.034 -5.885 1.00 91.31 84 ILE A C 1
ATOM 661 O O . ILE A 1 84 ? -7.853 9.436 -5.482 1.00 91.31 84 ILE A O 1
ATOM 665 N N . SER A 1 85 ? -9.390 11.075 -5.245 1.00 91.06 85 SER A N 1
ATOM 666 C CA . SER A 1 85 ? -8.900 11.575 -3.958 1.00 91.06 85 SER A CA 1
ATOM 667 C C . SER A 1 85 ? -9.119 10.556 -2.841 1.00 91.06 85 SER A C 1
ATOM 669 O O . SER A 1 85 ? -9.970 9.670 -2.949 1.00 91.06 85 SER A O 1
ATOM 671 N N . PHE A 1 86 ? -8.387 10.692 -1.735 1.00 92.31 86 PHE A N 1
ATOM 672 C CA . PHE A 1 86 ? -8.615 9.842 -0.569 1.00 92.31 86 PHE A CA 1
ATOM 673 C C . PHE A 1 86 ? -10.027 9.992 -0.001 1.00 92.31 86 PHE A C 1
ATOM 675 O O . PHE A 1 86 ? -10.639 8.998 0.357 1.00 92.31 86 PHE A O 1
ATOM 682 N N . THR A 1 87 ? -10.571 11.207 0.026 1.00 91.38 87 THR A N 1
ATOM 683 C CA . THR A 1 87 ? -11.938 11.442 0.509 1.00 91.38 87 THR A CA 1
ATOM 684 C C . THR A 1 87 ? -12.968 10.683 -0.329 1.00 91.38 87 THR A C 1
ATOM 686 O O . THR A 1 87 ? -13.898 10.099 0.218 1.00 91.38 87 THR A O 1
ATOM 689 N N . ASN A 1 88 ? -12.795 10.642 -1.654 1.00 92.12 88 ASN A N 1
ATOM 690 C CA . ASN A 1 88 ? -13.668 9.839 -2.510 1.00 92.12 88 ASN A CA 1
ATOM 691 C C . ASN A 1 88 ? -13.395 8.344 -2.348 1.00 92.12 88 ASN A C 1
ATOM 693 O O . ASN A 1 88 ? -14.339 7.566 -2.345 1.00 92.12 88 ASN A O 1
ATOM 697 N N . LEU A 1 89 ? -12.140 7.936 -2.159 1.00 92.19 89 LEU A N 1
ATOM 698 C CA . LEU A 1 89 ? -11.799 6.542 -1.882 1.00 92.19 89 LEU A CA 1
ATOM 699 C C . LEU A 1 89 ? -12.500 6.028 -0.619 1.00 92.19 89 LEU A C 1
ATOM 701 O O . LEU A 1 89 ? -13.177 5.009 -0.682 1.00 92.19 89 LEU A O 1
ATOM 705 N N . ASP A 1 90 ? -12.389 6.775 0.481 1.00 92.50 90 ASP A N 1
ATOM 706 C CA . ASP A 1 90 ? -12.971 6.433 1.781 1.00 92.50 90 ASP A CA 1
ATOM 707 C C . ASP A 1 90 ? -14.523 6.406 1.725 1.00 92.50 90 ASP A C 1
ATOM 709 O O . ASP A 1 90 ? -15.155 5.750 2.548 1.00 92.50 90 ASP A O 1
ATOM 713 N N . ARG A 1 91 ? -15.157 7.095 0.755 1.00 91.12 91 ARG A N 1
ATOM 714 C CA . ARG A 1 91 ? -16.623 7.099 0.542 1.00 91.12 91 ARG A CA 1
ATOM 715 C C . ARG A 1 91 ? -17.127 6.049 -0.446 1.00 91.12 91 ARG A C 1
ATOM 717 O O . ARG A 1 91 ? -18.274 5.628 -0.337 1.00 91.12 91 ARG A O 1
ATOM 724 N N . MET A 1 92 ? -16.341 5.724 -1.470 1.00 91.06 92 MET A N 1
ATOM 725 C CA . MET A 1 92 ? -16.801 4.947 -2.628 1.00 91.06 92 MET A CA 1
ATOM 726 C C . MET A 1 92 ? -16.508 3.451 -2.521 1.00 91.06 92 MET A C 1
ATOM 728 O O . MET A 1 92 ? -17.062 2.677 -3.299 1.00 91.06 92 MET A O 1
ATOM 732 N N . CYS A 1 93 ? -15.613 3.037 -1.628 1.00 89.38 93 CYS A N 1
ATOM 733 C CA . CYS A 1 93 ? -15.267 1.633 -1.446 1.00 89.38 93 CYS A CA 1
ATOM 734 C C . CYS A 1 93 ? -14.745 1.362 -0.038 1.00 89.38 93 CYS A C 1
ATOM 736 O O . CYS A 1 93 ? -14.400 2.289 0.695 1.00 89.38 93 CYS A O 1
ATOM 738 N N . ASP A 1 94 ? -14.599 0.081 0.292 1.00 91.88 94 ASP A N 1
ATOM 739 C CA . ASP A 1 94 ? -13.916 -0.314 1.513 1.00 91.88 94 ASP A CA 1
ATOM 740 C C . ASP A 1 94 ? -12.463 0.204 1.520 1.00 91.88 94 ASP A C 1
ATOM 742 O O . ASP A 1 94 ? -11.738 0.082 0.523 1.00 91.88 94 ASP A O 1
ATOM 746 N N . PRO A 1 95 ? -12.000 0.789 2.638 1.00 92.56 95 PRO A N 1
ATOM 747 C CA . PRO A 1 95 ? -10.644 1.321 2.751 1.00 92.56 95 PRO A CA 1
ATOM 748 C C . PRO A 1 95 ? -9.595 0.215 2.973 1.00 92.56 95 PRO A C 1
ATOM 750 O O . PRO A 1 95 ? -8.392 0.475 2.878 1.00 92.56 95 PRO A O 1
ATOM 753 N N . ILE A 1 96 ? -10.053 -1.013 3.249 1.00 95.94 96 ILE A N 1
ATOM 754 C CA . ILE A 1 96 ? -9.262 -2.243 3.313 1.00 95.94 96 ILE A CA 1
ATOM 755 C C . ILE A 1 96 ? -9.859 -3.202 2.287 1.00 95.94 96 ILE A C 1
ATOM 757 O O . ILE A 1 96 ? -10.983 -3.663 2.459 1.00 95.94 96 ILE A O 1
ATOM 761 N N . VAL A 1 97 ? -9.114 -3.508 1.229 1.00 95.69 97 VAL A N 1
ATOM 762 C CA . VAL A 1 97 ? -9.591 -4.383 0.148 1.00 95.69 97 VAL A CA 1
ATOM 763 C C . VAL A 1 97 ? -8.775 -5.657 0.088 1.00 95.69 97 VAL A C 1
ATOM 765 O O . VAL A 1 97 ? -7.572 -5.646 0.340 1.00 95.69 97 VAL A O 1
ATOM 768 N N . ARG A 1 98 ? -9.423 -6.772 -0.240 1.00 95.94 98 ARG A N 1
ATOM 769 C CA . ARG A 1 98 ? -8.734 -8.044 -0.447 1.00 95.94 98 ARG A CA 1
ATOM 770 C C . ARG A 1 98 ? -8.290 -8.136 -1.901 1.00 95.94 98 ARG A C 1
ATOM 772 O O . ARG A 1 98 ? -9.126 -8.136 -2.799 1.00 95.94 98 ARG A O 1
ATOM 779 N N . GLY A 1 99 ? -6.979 -8.190 -2.107 1.00 93.88 99 GLY A N 1
ATOM 780 C CA . GLY A 1 99 ? -6.390 -8.534 -3.392 1.00 93.88 99 GLY A CA 1
ATOM 781 C C . GLY A 1 99 ? -6.394 -10.042 -3.610 1.00 93.88 99 GLY A C 1
ATOM 782 O O . GLY A 1 99 ? -6.548 -10.812 -2.660 1.00 93.88 99 GLY A O 1
ATOM 783 N N . ALA A 1 100 ? -6.195 -10.455 -4.853 1.00 92.81 100 ALA A N 1
ATOM 784 C CA . ALA A 1 100 ? -5.993 -11.840 -5.242 1.00 92.81 100 ALA A CA 1
ATOM 785 C C . ALA A 1 100 ? -4.931 -11.910 -6.340 1.00 92.81 100 ALA A C 1
ATOM 787 O O . ALA A 1 100 ? -4.969 -11.133 -7.292 1.00 92.81 100 ALA A O 1
ATOM 788 N N . PHE A 1 101 ? -3.983 -12.832 -6.198 1.00 88.88 101 PHE A N 1
ATOM 789 C CA . PHE A 1 101 ? -3.025 -13.167 -7.248 1.00 88.88 101 PHE A CA 1
ATOM 790 C C . PHE A 1 101 ? -2.521 -14.598 -7.077 1.00 88.88 101 PHE A C 1
ATOM 792 O O . PHE A 1 101 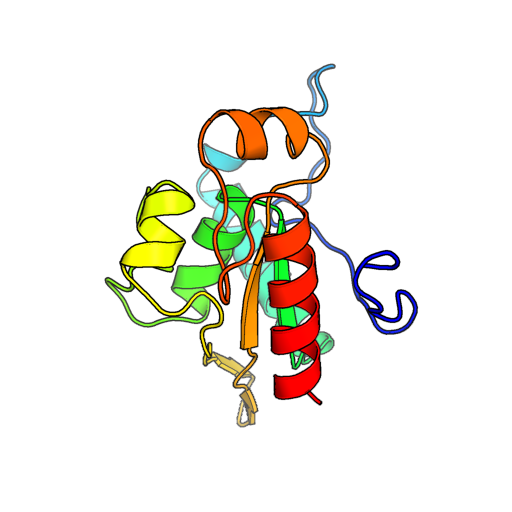? -2.562 -15.149 -5.976 1.00 88.88 101 PHE A O 1
ATOM 799 N N . SER A 1 102 ? -2.047 -15.190 -8.168 1.00 85.62 102 SER A N 1
ATOM 800 C CA . SER A 1 102 ? -1.531 -16.558 -8.180 1.00 85.62 102 SER A CA 1
ATOM 801 C C . SER A 1 102 ? -0.023 -16.553 -8.399 1.00 85.62 102 SER A C 1
ATOM 803 O O . SER A 1 102 ? 0.490 -15.804 -9.230 1.00 85.62 102 SER A O 1
ATOM 805 N N . ILE A 1 103 ? 0.674 -17.408 -7.658 1.00 78.12 103 ILE A N 1
ATOM 806 C CA . ILE A 1 103 ? 2.106 -17.672 -7.789 1.00 78.12 103 ILE A CA 1
ATOM 807 C C . ILE A 1 103 ? 2.254 -19.171 -8.040 1.00 78.12 103 ILE A C 1
ATOM 809 O O . ILE A 1 103 ? 2.062 -19.985 -7.134 1.00 78.12 103 ILE A O 1
ATOM 813 N N . GLY A 1 104 ? 2.563 -19.560 -9.277 1.00 79.69 104 GLY A N 1
ATOM 814 C CA . GLY A 1 104 ? 2.563 -20.971 -9.659 1.00 79.69 104 GLY A CA 1
ATOM 815 C C . GLY A 1 104 ? 1.194 -21.616 -9.401 1.00 79.69 104 GLY A C 1
ATOM 816 O O . GLY A 1 104 ? 0.215 -21.258 -10.047 1.00 79.69 104 GLY A O 1
ATOM 817 N N . GLN A 1 105 ? 1.132 -22.564 -8.460 1.00 80.25 105 GLN A N 1
ATOM 818 C CA . GLN A 1 105 ? -0.105 -23.250 -8.043 1.00 80.25 105 GLN A CA 1
ATOM 819 C C . GLN A 1 105 ? -0.726 -22.669 -6.759 1.00 80.25 105 GLN A C 1
ATOM 821 O O . GLN A 1 105 ? -1.795 -23.105 -6.335 1.00 80.25 105 GLN A O 1
ATOM 826 N N . GLU A 1 106 ? -0.065 -21.710 -6.111 1.00 84.62 106 GLU A N 1
ATOM 827 C CA . GLU A 1 106 ? -0.549 -21.105 -4.874 1.00 84.62 106 GLU A CA 1
ATOM 828 C C . GLU A 1 106 ? -1.379 -19.853 -5.169 1.00 84.62 106 GLU A C 1
ATOM 830 O O . GLU A 1 106 ? -0.971 -18.982 -5.938 1.00 84.62 106 GLU A O 1
ATOM 835 N N . ASN A 1 107 ? -2.534 -19.738 -4.512 1.00 90.50 107 ASN A N 1
ATOM 836 C CA . ASN A 1 107 ? -3.362 -18.537 -4.550 1.00 90.50 107 ASN A CA 1
ATOM 837 C C . ASN A 1 107 ? -3.137 -17.718 -3.284 1.00 90.50 107 ASN A C 1
ATOM 839 O O . ASN A 1 107 ? -3.331 -18.204 -2.170 1.00 90.50 107 ASN A O 1
ATOM 843 N N . MET A 1 108 ? -2.776 -16.455 -3.469 1.00 91.50 108 MET A N 1
ATOM 844 C CA . MET A 1 108 ? -2.550 -15.498 -2.398 1.00 91.50 108 MET A CA 1
ATOM 845 C C . MET A 1 108 ? -3.668 -14.464 -2.371 1.00 91.50 108 MET A C 1
ATOM 847 O O . MET A 1 108 ? -4.102 -13.964 -3.409 1.00 91.50 108 MET A O 1
ATOM 851 N N . SER A 1 109 ? -4.101 -14.099 -1.164 1.00 94.62 109 SER A N 1
ATOM 852 C CA . SER A 1 109 ? -5.173 -13.121 -0.965 1.00 94.62 109 SER A CA 1
ATOM 853 C C . SER A 1 109 ? -4.802 -12.033 0.054 1.00 94.62 109 SER A C 1
ATOM 855 O O . SER A 1 109 ? -5.403 -11.984 1.140 1.00 94.62 109 SER A O 1
ATOM 857 N N . PRO A 1 110 ? -3.786 -11.195 -0.232 1.00 96.06 110 PRO A N 1
ATOM 858 C CA . PRO A 1 110 ? -3.341 -10.161 0.693 1.00 96.06 110 PRO A CA 1
ATOM 859 C C . PRO A 1 110 ? -4.443 -9.130 0.932 1.00 96.06 110 PRO A C 1
ATOM 861 O O . PRO A 1 110 ? -5.190 -8.763 0.023 1.00 96.06 110 PRO A O 1
ATOM 864 N N . LEU A 1 111 ? -4.504 -8.595 2.146 1.00 97.38 111 LEU A N 1
ATOM 865 C CA . LEU A 1 111 ? -5.220 -7.350 2.385 1.00 97.38 111 LEU A CA 1
ATOM 866 C C . LEU A 1 111 ? -4.396 -6.176 1.868 1.00 97.38 111 LEU A C 1
ATOM 868 O O . LEU A 1 111 ? -3.170 -6.169 1.946 1.00 97.38 111 LEU A O 1
ATOM 872 N N . MET A 1 112 ? -5.073 -5.160 1.361 1.00 96.56 112 MET A N 1
ATOM 873 C CA . MET A 1 112 ? -4.471 -3.942 0.851 1.00 96.56 112 MET A CA 1
ATOM 874 C C . MET A 1 112 ? -5.085 -2.742 1.554 1.00 96.56 112 MET A C 1
ATOM 876 O O . MET A 1 112 ? -6.301 -2.639 1.703 1.00 96.56 112 MET A O 1
ATOM 880 N N . VAL A 1 113 ? -4.231 -1.805 1.949 1.00 96.38 113 VAL A N 1
ATOM 881 C CA . VAL A 1 113 ? -4.620 -0.538 2.569 1.00 96.38 113 VAL A CA 1
ATOM 882 C C . VAL A 1 113 ? -3.783 0.587 1.969 1.00 96.38 113 VAL A C 1
ATOM 884 O O . VAL A 1 113 ? -2.613 0.387 1.642 1.00 96.38 113 VAL A O 1
ATOM 887 N N . THR A 1 114 ? -4.356 1.779 1.819 1.00 95.44 114 THR A N 1
ATOM 888 C CA . THR A 1 114 ? -3.605 2.962 1.384 1.00 95.44 114 THR A CA 1
ATOM 889 C C . THR A 1 114 ? -3.633 4.054 2.448 1.00 95.44 114 THR A C 1
ATOM 891 O O . THR A 1 114 ? -4.672 4.365 3.033 1.00 95.44 114 THR A O 1
ATOM 894 N N . VAL A 1 115 ? -2.474 4.659 2.686 1.00 94.56 115 VAL A N 1
ATOM 895 C CA . VAL A 1 115 ? -2.274 5.801 3.592 1.00 94.56 115 VAL A CA 1
ATOM 896 C C . VAL A 1 115 ? -1.569 6.936 2.869 1.00 94.56 115 VAL A C 1
ATOM 898 O O . VAL A 1 115 ? -1.008 6.730 1.795 1.00 94.56 115 VAL A O 1
ATOM 901 N N . ALA A 1 116 ? -1.610 8.140 3.419 1.00 93.19 116 ALA A N 1
ATOM 902 C CA . ALA A 1 116 ? -0.894 9.284 2.908 1.00 93.19 116 ALA A CA 1
ATOM 903 C C . ALA A 1 116 ? 0.603 8.972 2.897 1.00 93.19 116 ALA A C 1
ATOM 905 O O . ALA A 1 116 ? 1.161 8.365 3.817 1.00 93.19 116 ALA A O 1
ATOM 906 N N . HIS A 1 117 ? 1.279 9.396 1.834 1.00 90.75 117 HIS A N 1
ATOM 907 C CA . HIS A 1 117 ? 2.722 9.236 1.773 1.00 90.75 117 HIS A CA 1
ATOM 908 C C . HIS A 1 117 ? 3.373 10.105 2.868 1.00 90.75 117 HIS A C 1
ATOM 910 O O . HIS A 1 117 ? 3.012 11.280 2.977 1.00 90.75 117 HIS A O 1
ATOM 916 N N . PRO A 1 118 ? 4.359 9.606 3.641 1.00 87.25 118 PRO A N 1
ATOM 917 C CA . PRO A 1 118 ? 4.952 10.352 4.755 1.00 87.25 118 PRO A CA 1
ATOM 918 C C . PRO A 1 118 ? 5.443 11.760 4.386 1.00 87.25 118 PRO A C 1
ATOM 920 O O . PRO A 1 118 ? 5.213 12.704 5.136 1.00 87.25 118 PRO A O 1
ATOM 923 N N . SER A 1 119 ? 6.043 11.927 3.201 1.00 86.19 119 SER A N 1
ATOM 924 C CA . SER A 1 119 ? 6.518 13.232 2.699 1.00 86.19 119 SER A CA 1
ATOM 925 C C . SER A 1 119 ? 5.410 14.238 2.369 1.00 86.19 119 SER A C 1
ATOM 927 O O . SER A 1 119 ? 5.697 15.419 2.220 1.00 86.19 119 SER A O 1
ATOM 929 N N . PHE A 1 120 ? 4.162 13.786 2.233 1.00 84.81 120 PHE A N 1
ATOM 930 C CA . PHE A 1 120 ? 3.006 14.611 1.871 1.00 84.81 120 PHE A CA 1
ATOM 931 C C . PHE A 1 120 ? 1.881 14.516 2.904 1.00 84.81 120 PHE A C 1
ATOM 933 O O . PHE A 1 120 ? 0.775 14.984 2.649 1.00 84.81 120 PHE A O 1
ATOM 940 N N . ALA A 1 121 ? 2.124 13.901 4.064 1.00 83.62 121 ALA A N 1
ATOM 941 C CA . ALA A 1 121 ? 1.078 13.642 5.049 1.00 83.62 121 ALA A CA 1
ATOM 942 C C . ALA A 1 121 ? 0.401 14.941 5.509 1.00 83.62 121 ALA A C 1
ATOM 944 O O . ALA A 1 121 ? -0.821 15.013 5.571 1.00 83.62 121 ALA A O 1
ATOM 945 N N . TRP A 1 122 ? 1.187 15.996 5.749 1.00 82.19 122 TRP A N 1
ATOM 946 C CA . TRP A 1 122 ? 0.661 17.307 6.133 1.00 82.19 122 TRP A CA 1
ATOM 947 C C . TRP A 1 122 ? -0.286 17.894 5.077 1.00 82.19 122 TRP A C 1
ATOM 949 O O . TRP A 1 122 ? -1.426 18.230 5.389 1.00 82.19 122 TRP A O 1
ATOM 959 N N . SER A 1 123 ? 0.156 17.969 3.817 1.00 82.19 123 SER A N 1
ATOM 960 C CA . SER A 1 123 ? -0.660 18.526 2.732 1.00 82.19 123 SER A CA 1
ATOM 961 C C . SER A 1 123 ? -1.877 17.657 2.426 1.00 82.19 123 SER A C 1
ATOM 963 O O . SER A 1 123 ? -2.958 18.182 2.179 1.00 82.19 123 SER A O 1
ATOM 965 N N . THR A 1 124 ? -1.723 16.334 2.499 1.00 83.19 124 THR A N 1
ATOM 966 C CA . THR A 1 124 ? -2.817 15.383 2.272 1.00 83.19 124 THR A CA 1
ATOM 967 C C . THR A 1 124 ? -3.911 15.574 3.312 1.00 83.19 124 THR A C 1
ATOM 969 O O . THR A 1 124 ? -5.067 15.735 2.944 1.00 83.19 124 THR A O 1
ATOM 972 N N . HIS A 1 125 ? -3.565 15.633 4.601 1.00 83.12 125 HIS A N 1
ATOM 973 C CA . HIS A 1 125 ? -4.559 15.816 5.660 1.00 83.12 125 HIS A CA 1
ATOM 974 C C . HIS A 1 125 ? -5.237 17.190 5.623 1.00 83.12 125 HIS A C 1
ATOM 976 O O . HIS A 1 125 ? -6.379 17.297 6.060 1.00 83.12 125 HIS A O 1
ATOM 982 N N . ALA A 1 126 ? -4.569 18.216 5.088 1.00 80.56 126 ALA A N 1
ATOM 983 C CA . ALA A 1 126 ? -5.159 19.538 4.903 1.00 80.56 126 ALA A CA 1
ATOM 984 C C . ALA A 1 126 ? -6.132 19.607 3.708 1.00 80.56 126 ALA A C 1
ATOM 986 O O . ALA A 1 126 ? -7.121 20.330 3.774 1.00 80.56 126 ALA A O 1
ATOM 987 N N . GLN A 1 127 ? -5.857 18.882 2.617 1.00 78.38 127 GLN A N 1
ATOM 988 C CA . GLN A 1 127 ? -6.596 19.004 1.347 1.00 78.38 127 GLN A CA 1
ATOM 989 C C . GLN A 1 127 ? -7.627 17.895 1.113 1.00 78.38 127 GLN A C 1
ATOM 991 O O . GLN A 1 127 ? -8.667 18.129 0.505 1.00 78.38 127 GLN A O 1
ATOM 996 N N . SER A 1 128 ? -7.336 16.676 1.560 1.00 75.94 128 SER A N 1
ATOM 997 C CA . SER A 1 128 ? -8.202 15.508 1.415 1.00 75.94 128 SER A CA 1
ATOM 998 C C . SER A 1 128 ? -8.205 14.756 2.743 1.00 75.94 128 SER A C 1
ATOM 1000 O O . SER A 1 128 ? -7.438 13.803 2.924 1.00 75.94 128 SER A O 1
ATOM 1002 N N . PRO A 1 129 ? -9.019 15.209 3.713 1.00 80.88 129 PRO A N 1
ATOM 1003 C CA . PRO A 1 129 ? -9.040 14.600 5.027 1.00 80.88 129 PRO A CA 1
ATOM 1004 C C . PRO A 1 129 ? -9.478 13.142 4.892 1.00 80.88 129 PRO A C 1
ATOM 1006 O O . PRO A 1 129 ? -10.525 12.837 4.318 1.00 80.88 129 PRO A O 1
ATOM 1009 N N . ARG A 1 130 ? -8.634 12.251 5.415 1.00 91.38 130 ARG A N 1
ATOM 1010 C CA . ARG A 1 130 ? -8.939 10.830 5.583 1.00 91.38 130 ARG A CA 1
ATOM 1011 C C . ARG A 1 130 ? -10.059 10.661 6.589 1.00 91.38 130 ARG A C 1
ATOM 1013 O O . ARG A 1 130 ? -10.092 11.402 7.574 1.00 91.38 130 ARG A O 1
ATOM 1020 N N . SER A 1 131 ? -10.902 9.657 6.395 1.00 93.12 131 SER A N 1
ATOM 1021 C CA . SER A 1 131 ? -11.928 9.277 7.364 1.00 93.12 131 SER A CA 1
ATOM 1022 C C . SER A 1 131 ? -12.020 7.766 7.507 1.00 93.12 131 SER A C 1
ATOM 1024 O O . SER A 1 131 ? -12.071 7.052 6.511 1.00 93.12 131 SER A O 1
ATOM 1026 N N . PHE A 1 132 ? -12.072 7.284 8.746 1.00 95.19 132 PHE A N 1
ATOM 1027 C CA . PHE A 1 132 ? -12.241 5.863 9.042 1.00 95.19 132 PHE A CA 1
ATOM 1028 C C . PHE A 1 132 ? -12.823 5.687 10.447 1.00 95.19 132 PHE A C 1
ATOM 1030 O O . PHE A 1 132 ? -12.286 6.257 11.396 1.00 95.19 132 PHE A O 1
ATOM 1037 N N . GLU A 1 133 ? -13.916 4.927 10.582 1.00 93.62 133 GLU A N 1
ATOM 1038 C CA . GLU A 1 133 ? -14.568 4.614 11.872 1.00 93.62 133 GLU A CA 1
ATOM 1039 C C . GLU A 1 133 ? -14.788 5.844 12.779 1.00 93.62 133 GLU A C 1
ATOM 1041 O O . GLU A 1 133 ? -14.407 5.864 13.950 1.00 93.62 133 GLU A O 1
ATOM 1046 N N . GLY A 1 134 ? -15.337 6.926 12.218 1.00 91.62 134 GLY A N 1
ATOM 1047 C CA . GLY A 1 134 ? -15.599 8.170 12.957 1.00 91.62 134 GLY A CA 1
ATOM 1048 C C . GLY A 1 134 ? -14.354 8.998 13.313 1.00 91.62 134 GLY A C 1
ATOM 1049 O O . GLY A 1 134 ? -14.482 10.059 13.918 1.00 91.62 134 GLY A O 1
ATOM 1050 N N . LYS A 1 135 ? -13.151 8.560 12.927 1.00 93.94 135 LYS A N 1
ATOM 1051 C CA . LYS A 1 135 ? -11.899 9.319 13.072 1.00 93.94 135 LYS A CA 1
ATOM 1052 C C . LYS A 1 135 ? -11.582 10.067 11.782 1.00 93.94 135 LYS A C 1
ATOM 1054 O O . LYS A 1 135 ? -12.008 9.659 10.700 1.00 93.94 135 LYS A O 1
ATOM 1059 N N . SER A 1 136 ? -10.773 11.120 11.891 1.00 92.12 136 SER A N 1
ATOM 1060 C CA . SER A 1 136 ? -10.325 11.930 10.755 1.00 92.12 136 SER A CA 1
ATOM 1061 C C . SER A 1 136 ? -8.806 12.140 10.717 1.00 92.12 136 SER A C 1
ATOM 1063 O O . SER A 1 136 ? -8.099 11.966 11.717 1.00 92.12 136 SER A O 1
ATOM 1065 N N . GLY A 1 137 ? -8.294 12.487 9.532 1.00 91.19 137 GLY A N 1
ATOM 1066 C CA . GLY A 1 137 ? -6.892 12.841 9.306 1.00 91.19 137 GLY A CA 1
ATOM 1067 C C . GLY A 1 137 ? -5.922 11.725 9.703 1.00 91.19 137 GLY A C 1
ATOM 1068 O O . GLY A 1 137 ? -6.161 10.548 9.443 1.00 91.19 137 GLY A O 1
ATOM 1069 N N . GLN A 1 138 ? -4.826 12.086 10.371 1.00 91.38 138 GLN A N 1
ATOM 1070 C CA . GLN A 1 138 ? -3.796 11.123 10.776 1.00 91.38 138 GLN A CA 1
ATOM 1071 C C . GLN A 1 138 ? -4.328 10.029 11.720 1.00 91.38 138 GLN A C 1
ATOM 1073 O O . GLN A 1 138 ? -3.910 8.875 11.627 1.00 91.38 138 GLN A O 1
ATOM 1078 N N . THR A 1 139 ? -5.257 10.367 12.615 1.00 92.19 139 THR A N 1
ATOM 1079 C CA . THR A 1 139 ? -5.852 9.399 13.546 1.00 92.19 139 THR A CA 1
ATOM 1080 C C . THR A 1 139 ? -6.676 8.351 12.795 1.00 92.19 139 THR A C 1
ATOM 1082 O O . THR A 1 139 ? -6.641 7.175 13.162 1.00 92.19 139 THR A O 1
ATOM 1085 N N . ALA A 1 140 ? -7.364 8.746 11.715 1.00 93.88 140 ALA A N 1
ATOM 1086 C CA . ALA A 1 140 ? -8.039 7.803 10.822 1.00 93.88 140 ALA A CA 1
ATOM 1087 C C . ALA A 1 140 ? -7.042 6.835 10.177 1.00 93.88 140 ALA A C 1
ATOM 1089 O O . ALA A 1 140 ? -7.278 5.632 10.181 1.00 93.88 140 ALA A O 1
ATOM 1090 N N . GLU A 1 141 ? -5.894 7.326 9.698 1.00 94.38 141 GLU A N 1
ATOM 1091 C CA . GLU A 1 141 ? -4.880 6.461 9.081 1.00 94.38 141 GLU A CA 1
ATOM 1092 C C . GLU A 1 141 ? -4.276 5.459 10.061 1.00 94.38 141 GLU A C 1
ATOM 1094 O O . GLU A 1 141 ? -4.040 4.307 9.703 1.00 94.38 141 GLU A O 1
ATOM 1099 N N . PHE A 1 142 ? -4.034 5.868 11.308 1.00 94.56 142 PHE A N 1
ATOM 1100 C CA . PHE A 1 142 ? -3.547 4.944 12.330 1.00 94.56 142 PHE A CA 1
ATOM 1101 C C . PHE A 1 142 ? -4.578 3.866 12.640 1.00 94.56 142 PHE A C 1
ATOM 1103 O O . PHE A 1 142 ? -4.221 2.691 12.655 1.00 94.56 142 PHE A O 1
ATOM 1110 N N . ALA A 1 143 ? -5.845 4.245 12.818 1.00 95.00 143 ALA A N 1
ATOM 1111 C CA . ALA A 1 143 ? -6.919 3.286 13.043 1.00 95.00 143 ALA A CA 1
ATOM 1112 C C . ALA A 1 143 ? -7.071 2.313 11.867 1.00 95.00 143 ALA A C 1
ATOM 1114 O O . ALA A 1 143 ? -7.172 1.109 12.084 1.00 95.00 143 ALA A O 1
ATOM 1115 N N . LEU A 1 144 ? -6.993 2.826 10.639 1.00 95.44 144 LEU A N 1
ATOM 1116 C CA . LEU A 1 144 ? -7.067 2.036 9.419 1.00 95.44 144 LEU A CA 1
ATOM 1117 C C . LEU A 1 144 ? -5.913 1.025 9.321 1.00 95.44 144 LEU A C 1
ATOM 1119 O O . LEU A 1 144 ? -6.143 -0.150 9.041 1.00 95.44 144 LEU A O 1
ATOM 1123 N N . LEU A 1 145 ? -4.676 1.445 9.608 1.00 95.88 145 LEU A N 1
ATOM 1124 C CA . LEU A 1 145 ? -3.519 0.544 9.640 1.00 95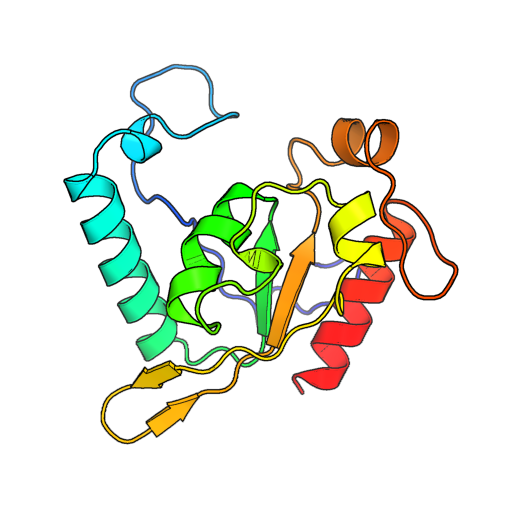.88 145 LEU A CA 1
ATOM 1125 C C . LEU A 1 145 ? -3.655 -0.529 10.724 1.00 95.88 145 LEU A C 1
ATOM 1127 O O . LEU A 1 145 ? -3.341 -1.690 10.474 1.00 95.88 145 LEU A O 1
ATOM 1131 N N . THR A 1 146 ? -4.118 -0.158 11.920 1.00 95.56 146 THR A N 1
ATOM 1132 C CA . THR A 1 146 ? -4.338 -1.113 13.012 1.00 95.56 146 THR A CA 1
ATOM 1133 C C . THR A 1 146 ? -5.430 -2.124 12.656 1.00 95.56 146 THR A C 1
ATOM 1135 O O . THR A 1 146 ? -5.249 -3.313 12.911 1.00 95.56 146 THR A O 1
ATOM 1138 N N . ALA A 1 147 ? -6.537 -1.684 12.052 1.00 96.12 147 ALA A N 1
ATOM 1139 C CA . ALA A 1 147 ? -7.612 -2.564 11.599 1.00 96.12 147 ALA A CA 1
ATOM 1140 C C . ALA A 1 147 ? -7.121 -3.529 10.510 1.00 96.12 147 ALA A C 1
ATOM 1142 O O . ALA A 1 147 ? -7.297 -4.737 10.638 1.00 96.12 147 ALA A O 1
ATOM 1143 N N . ALA A 1 148 ? -6.411 -3.021 9.497 1.00 96.44 148 ALA A N 1
ATOM 1144 C CA . ALA A 1 148 ? -5.852 -3.848 8.429 1.00 96.44 148 ALA A CA 1
ATOM 1145 C C . ALA A 1 148 ? -4.847 -4.884 8.957 1.00 96.44 148 ALA A C 1
ATOM 1147 O O . ALA A 1 148 ? -4.871 -6.036 8.536 1.00 96.44 148 ALA A O 1
ATOM 1148 N N . TRP A 1 149 ? -4.002 -4.501 9.920 1.00 95.56 149 TRP A N 1
ATOM 1149 C CA . TRP A 1 149 ? -3.064 -5.419 10.569 1.00 95.56 149 TRP A CA 1
ATOM 1150 C C . TRP A 1 149 ? -3.770 -6.544 11.332 1.00 95.56 149 TRP A C 1
ATOM 1152 O O . TRP A 1 149 ? -3.374 -7.700 11.201 1.00 95.56 149 TRP A O 1
ATOM 1162 N N . LYS A 1 150 ? -4.820 -6.213 12.094 1.00 94.81 150 LYS A N 1
ATOM 1163 C CA . LYS A 1 150 ? -5.627 -7.190 12.843 1.00 94.81 150 LYS A CA 1
ATOM 1164 C C . LYS A 1 150 ? -6.412 -8.141 11.945 1.00 94.81 150 LYS A C 1
ATOM 1166 O O . LYS A 1 150 ? -6.682 -9.250 12.357 1.00 94.81 150 LYS A O 1
ATOM 1171 N N . LEU A 1 151 ? -6.820 -7.703 10.757 1.00 95.88 151 LEU A N 1
ATOM 1172 C CA . LEU A 1 151 ? -7.529 -8.562 9.805 1.00 95.88 151 LEU A CA 1
ATOM 1173 C C . LEU A 1 151 ? -6.582 -9.486 9.022 1.00 95.88 151 LEU A C 1
ATOM 1175 O O . LEU A 1 151 ? -7.029 -10.476 8.447 1.00 95.88 151 LEU A O 1
ATOM 1179 N N . ALA A 1 152 ? -5.295 -9.139 8.948 1.00 93.31 152 ALA A N 1
ATOM 1180 C CA . ALA A 1 152 ? -4.279 -9.881 8.203 1.00 93.31 152 ALA A CA 1
ATOM 1181 C C . ALA A 1 152 ? -3.521 -10.929 9.040 1.00 93.31 152 ALA A C 1
ATOM 1183 O O . ALA A 1 152 ? -2.709 -11.663 8.472 1.00 93.31 152 ALA A O 1
ATOM 1184 N N . ASN A 1 153 ? -3.725 -10.958 10.362 1.00 86.88 153 A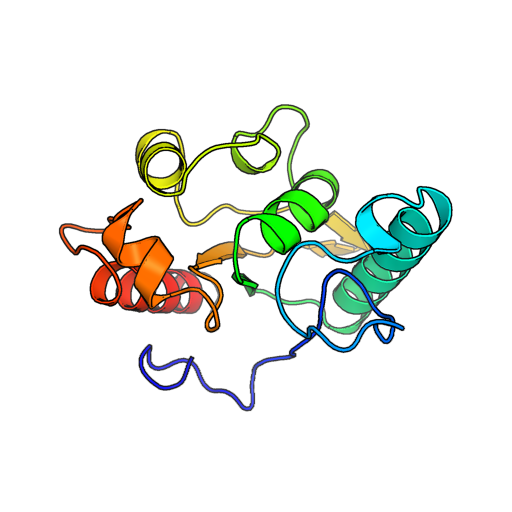SN A N 1
ATOM 1185 C CA . ASN A 1 153 ? -3.078 -11.864 11.320 1.00 86.88 153 ASN A CA 1
ATOM 1186 C C . ASN A 1 153 ? -4.133 -12.480 12.234 1.00 86.88 153 ASN A C 1
ATOM 1188 O O . ASN A 1 153 ? -3.939 -13.651 12.615 1.00 86.88 153 ASN A O 1
#

pLDDT: mean 87.85, std 8.95, range [59.53, 97.38]

Sequence (153 aa):
MRKAGLPGNRCFFTNAFLGLRTATKTTGVSPGAKELEFRAMCREFLAYQLEVQKPTLIVCLGHEPRKFIAPTLLNEGHVWTRDISFTNLDRMCDPIVRGAFSIGQENMSPLMVTVAHPSFAWSTHAQSPRSFEGKSGQTAEFALLTAAWKLAN

InterPro domains:
  IPR005122 Uracil-DNA glycosylase-like [PF03167] (3-125)
  IPR036895 Uracil-DNA glycosylase-like domain superfamily [G3DSA:3.40.470.10] (1-134)
  IPR036895 Uracil-DNA glycosylase-like domain superfamily [SSF52141] (9-122)